Protein AF-A0A7X7KGY8-F1 (afdb_monomer_lite)

Radius of gyration: 12.73 Å; chains: 1; bounding box: 24×28×33 Å

Foldseek 3Di:
DPPVVVVVVVCCVVCVVCVVVVPDPQWPDWDDPDPQFIW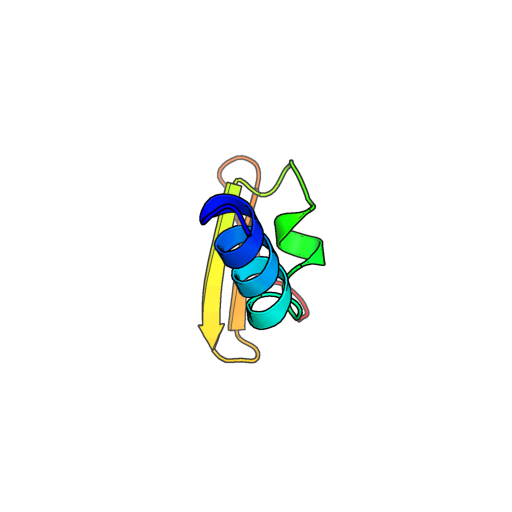TDGPNDIDTDRD

pLDDT: mean 94.47, std 5.23, range [63.78, 98.44]

Secondary structure (DSSP, 8-state):
--HHHHHHHHHHHHTGGGHHHHT-TTEEEEEEEETTEEEEEETTEEEE---

Structure (mmCIF, N/CA/C/O backbone):
data_AF-A0A7X7KGY8-F1
#
_entry.id   AF-A0A7X7KGY8-F1
#
loop_
_atom_site.group_PDB
_atom_site.id
_atom_site.type_symbol
_atom_site.label_atom_id
_atom_site.label_alt_id
_atom_site.label_comp_id
_atom_site.label_asym_id
_atom_site.label_entity_id
_atom_site.label_seq_id
_atom_site.pdbx_PDB_ins_code
_atom_site.Cartn_x
_atom_site.Cartn_y
_atom_site.Cartn_z
_atom_site.occupancy
_atom_site.B_iso_or_equiv
_atom_site.auth_seq_id
_atom_site.auth_comp_id
_atom_site.auth_asym_id
_atom_site.auth_atom_id
_atom_site.pdbx_PDB_model_num
ATOM 1 N N . MET A 1 1 ? 15.167 13.097 -19.127 1.00 63.78 1 MET A N 1
ATOM 2 C CA . MET A 1 1 ? 14.148 12.795 -18.107 1.00 63.78 1 MET A CA 1
ATOM 3 C C . MET A 1 1 ? 14.784 13.011 -16.742 1.00 63.78 1 MET A C 1
ATOM 5 O O . MET A 1 1 ? 15.848 12.439 -16.511 1.00 63.78 1 MET A O 1
ATOM 9 N N . PRO A 1 2 ? 14.241 13.900 -15.899 1.00 86.56 2 PRO A N 1
ATOM 10 C CA . PRO A 1 2 ? 14.647 14.025 -14.502 1.00 86.56 2 PRO A CA 1
ATOM 11 C C . PRO A 1 2 ? 14.647 12.652 -13.818 1.00 86.56 2 PRO A C 1
ATOM 13 O O . PRO A 1 2 ? 13.772 11.828 -14.076 1.00 86.56 2 PRO A O 1
ATOM 16 N N . ARG A 1 3 ? 15.633 12.382 -12.954 1.00 87.19 3 ARG A N 1
ATOM 17 C CA . ARG A 1 3 ? 15.743 11.095 -12.234 1.00 87.19 3 ARG A CA 1
ATOM 18 C C . ARG A 1 3 ? 14.489 10.773 -11.416 1.00 87.19 3 ARG A C 1
ATOM 20 O O . ARG A 1 3 ? 14.130 9.609 -11.284 1.00 87.19 3 ARG A O 1
ATOM 27 N N . GLU A 1 4 ? 13.828 11.810 -10.909 1.00 91.56 4 GLU A N 1
ATOM 28 C CA . GLU A 1 4 ? 12.588 11.709 -10.144 1.00 91.56 4 GLU A CA 1
ATOM 29 C C . GLU A 1 4 ? 11.432 11.131 -10.971 1.00 91.56 4 GLU A C 1
ATOM 31 O O . GLU A 1 4 ? 10.709 10.264 -10.488 1.00 91.56 4 GLU A O 1
ATOM 36 N N . ASP A 1 5 ? 11.299 11.534 -12.236 1.00 92.31 5 ASP A N 1
ATOM 37 C CA . ASP A 1 5 ? 10.216 11.056 -13.101 1.00 92.31 5 ASP A CA 1
ATOM 38 C C . ASP A 1 5 ? 10.394 9.575 -13.448 1.00 92.31 5 ASP A C 1
ATOM 40 O O . ASP A 1 5 ? 9.431 8.812 -13.454 1.00 92.31 5 ASP A O 1
ATOM 44 N N . VAL A 1 6 ? 11.638 9.146 -13.695 1.00 91.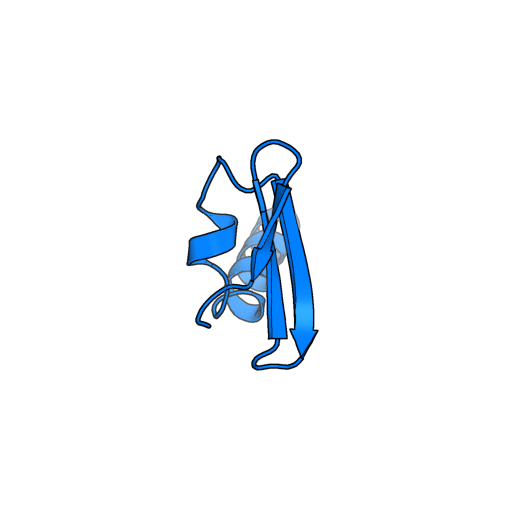56 6 VAL A N 1
ATOM 45 C CA . VAL A 1 6 ? 11.959 7.728 -13.940 1.00 91.56 6 VAL A CA 1
ATOM 46 C C . VAL A 1 6 ? 11.674 6.893 -12.695 1.00 91.56 6 VAL A C 1
ATOM 48 O O . VAL A 1 6 ? 11.120 5.798 -12.798 1.00 91.56 6 VAL A O 1
ATOM 51 N N . PHE A 1 7 ? 12.029 7.411 -11.517 1.00 92.06 7 PHE A N 1
ATOM 52 C CA . PHE A 1 7 ? 11.764 6.748 -10.246 1.00 92.06 7 PHE A CA 1
ATOM 53 C C . PHE A 1 7 ? 10.260 6.569 -10.018 1.00 92.06 7 PHE A C 1
ATOM 55 O O . PHE A 1 7 ? 9.810 5.442 -9.822 1.00 92.06 7 PHE A O 1
ATOM 62 N N . LYS A 1 8 ? 9.471 7.645 -10.139 1.00 91.44 8 LYS A N 1
ATOM 63 C CA . LYS A 1 8 ? 8.007 7.595 -9.991 1.00 91.44 8 LYS A CA 1
ATOM 64 C C . LYS A 1 8 ? 7.368 6.621 -10.977 1.00 91.44 8 LYS A C 1
ATOM 66 O O . LYS A 1 8 ? 6.563 5.791 -10.565 1.00 91.44 8 LYS A O 1
ATOM 71 N N . ALA A 1 9 ? 7.764 6.674 -12.250 1.00 92.50 9 ALA A N 1
ATOM 72 C CA . ALA A 1 9 ? 7.257 5.759 -13.271 1.00 92.50 9 ALA A CA 1
ATOM 73 C C . ALA A 1 9 ? 7.578 4.290 -12.945 1.00 92.50 9 ALA A C 1
ATOM 75 O O . ALA A 1 9 ? 6.723 3.423 -13.102 1.00 92.50 9 ALA A O 1
ATOM 76 N N . SER A 1 10 ? 8.787 4.013 -12.449 1.00 94.25 10 SER A N 1
ATOM 77 C CA . SER A 1 10 ? 9.199 2.655 -12.076 1.00 94.25 10 SER A CA 1
ATOM 78 C C . SER A 1 10 ? 8.406 2.139 -10.876 1.00 94.25 10 SER A C 1
ATOM 80 O O . SER A 1 10 ? 7.892 1.027 -10.923 1.00 94.25 10 SER A O 1
ATOM 82 N N . VAL A 1 11 ? 8.251 2.952 -9.826 1.00 92.50 11 VAL A N 1
ATOM 83 C CA . VAL A 1 11 ? 7.461 2.590 -8.636 1.00 92.50 11 VAL A CA 1
ATOM 84 C C . VAL A 1 11 ? 6.009 2.306 -9.019 1.00 92.50 11 VAL A C 1
ATOM 86 O O . VAL A 1 11 ? 5.472 1.273 -8.630 1.00 92.50 11 VAL A O 1
ATOM 89 N N . GLN A 1 12 ? 5.398 3.164 -9.841 1.00 92.06 12 GLN A N 1
ATOM 90 C CA . GLN A 1 12 ? 4.031 2.956 -10.326 1.00 92.06 12 GLN A CA 1
ATOM 91 C C . GLN A 1 12 ? 3.874 1.676 -11.147 1.00 92.06 12 GLN A C 1
ATOM 93 O O . GLN A 1 12 ? 2.832 1.038 -11.059 1.00 92.06 12 GLN A O 1
ATOM 98 N N . PHE A 1 13 ? 4.876 1.320 -11.954 1.00 95.50 13 PHE A N 1
ATOM 99 C CA . PHE A 1 13 ? 4.842 0.109 -12.768 1.00 95.50 13 PHE A CA 1
ATOM 100 C C . PHE A 1 13 ? 5.018 -1.159 -11.923 1.00 95.50 13 PHE A C 1
ATOM 102 O O . PHE A 1 13 ? 4.259 -2.108 -12.082 1.00 95.50 13 PHE A O 1
ATOM 109 N N . PHE A 1 14 ? 5.998 -1.189 -11.014 1.00 95.62 14 PHE A N 1
ATOM 110 C CA . PHE A 1 14 ? 6.309 -2.392 -10.234 1.00 95.62 14 PHE A CA 1
ATOM 111 C C . PHE A 1 14 ? 5.338 -2.652 -9.078 1.00 95.62 14 PHE A C 1
ATOM 113 O O . PHE A 1 14 ? 5.153 -3.808 -8.708 1.00 95.62 14 PHE A O 1
ATOM 120 N N . LEU A 1 15 ? 4.726 -1.609 -8.511 1.00 95.50 15 LEU A N 1
ATOM 121 C CA . LEU A 1 15 ? 3.766 -1.732 -7.405 1.00 95.50 15 LEU A CA 1
ATOM 122 C C . LEU A 1 15 ? 2.307 -1.624 -7.860 1.00 95.50 15 LEU A C 1
ATOM 124 O O . LEU A 1 15 ? 1.414 -1.439 -7.037 1.00 95.50 15 LEU A O 1
ATOM 128 N N . GLU A 1 16 ? 2.056 -1.748 -9.163 1.00 95.75 16 GLU A N 1
ATOM 129 C CA . GLU A 1 16 ? 0.714 -1.694 -9.743 1.00 95.75 16 GLU A CA 1
ATOM 130 C C . GLU A 1 16 ? -0.311 -2.617 -9.043 1.00 95.75 16 GLU A C 1
ATOM 132 O O . GLU A 1 16 ? -1.389 -2.109 -8.721 1.00 95.75 16 GLU A O 1
ATOM 137 N N . PRO A 1 17 ? 0.018 -3.874 -8.659 1.00 95.25 17 PRO A N 1
ATOM 138 C CA . PRO A 1 17 ? -0.943 -4.770 -8.003 1.00 95.25 17 PRO A CA 1
ATOM 139 C C . PRO A 1 17 ? -1.490 -4.249 -6.667 1.00 95.25 17 PRO A C 1
ATOM 141 O O . PRO A 1 17 ? -2.634 -4.516 -6.308 1.00 95.25 17 PRO A O 1
ATOM 144 N N . ILE A 1 18 ? -0.688 -3.469 -5.939 1.00 95.88 18 ILE A N 1
ATOM 145 C CA . ILE A 1 18 ? -1.057 -2.886 -4.642 1.00 95.88 18 ILE A CA 1
ATOM 146 C C . ILE A 1 18 ? -1.328 -1.381 -4.741 1.00 95.88 18 ILE A C 1
ATOM 148 O O . ILE A 1 18 ? -1.411 -0.702 -3.720 1.00 95.88 18 ILE A O 1
ATOM 152 N N . ARG A 1 19 ? -1.471 -0.826 -5.952 1.00 94.44 19 ARG A N 1
ATOM 153 C CA . ARG A 1 19 ? -1.597 0.627 -6.136 1.00 94.44 19 ARG A CA 1
ATOM 154 C C . ARG A 1 19 ? -2.804 1.221 -5.415 1.00 94.44 19 ARG A C 1
ATOM 156 O O . ARG A 1 19 ? -2.683 2.271 -4.808 1.00 94.44 19 ARG A O 1
ATOM 163 N N . HIS A 1 20 ? -3.927 0.513 -5.407 1.00 95.06 20 HIS A N 1
ATOM 164 C CA . HIS A 1 20 ? -5.121 0.944 -4.681 1.00 95.06 20 HIS A CA 1
ATOM 165 C C . HIS A 1 20 ? -4.907 1.043 -3.158 1.00 95.06 20 HIS A C 1
ATOM 167 O O . HIS A 1 20 ? -5.585 1.838 -2.521 1.00 95.06 20 HIS A O 1
ATOM 173 N N . LEU A 1 21 ? -3.968 0.274 -2.584 1.00 96.44 21 LEU A N 1
ATOM 174 C CA . LEU A 1 21 ? -3.559 0.417 -1.183 1.00 96.44 21 LEU A CA 1
ATOM 175 C C . LEU A 1 21 ? -2.603 1.601 -0.999 1.00 96.44 21 LEU A C 1
ATOM 177 O O . LEU A 1 21 ? -2.698 2.316 -0.013 1.00 96.44 21 LEU A O 1
ATOM 181 N N . LEU A 1 22 ? -1.687 1.819 -1.950 1.00 94.25 22 LEU A N 1
ATOM 182 C CA . LEU A 1 22 ? -0.755 2.956 -1.925 1.00 94.25 22 LEU A CA 1
ATOM 183 C C . LEU A 1 22 ? -1.466 4.311 -2.045 1.00 94.25 22 LEU A C 1
ATOM 185 O O . LEU A 1 22 ? -0.971 5.304 -1.521 1.00 94.25 22 LEU A O 1
ATOM 189 N N . ASP A 1 23 ? -2.595 4.345 -2.752 1.00 94.69 23 ASP A N 1
ATOM 190 C CA . ASP A 1 23 ? -3.407 5.546 -2.960 1.00 94.69 23 ASP A CA 1
ATOM 191 C C . ASP A 1 23 ? -4.393 5.811 -1.794 1.00 94.69 23 ASP A C 1
ATOM 193 O O . ASP A 1 23 ? -5.042 6.859 -1.768 1.00 94.69 23 ASP A O 1
ATOM 197 N N . ASP A 1 24 ? -4.525 4.891 -0.828 1.00 96.44 24 ASP A N 1
ATOM 198 C CA . ASP A 1 24 ? -5.378 5.050 0.359 1.00 96.44 24 ASP A CA 1
ATOM 199 C C . ASP A 1 24 ? -4.612 5.767 1.482 1.00 96.44 24 ASP A C 1
ATOM 201 O O . ASP A 1 24 ? -3.820 5.168 2.206 1.00 96.44 24 ASP A O 1
ATOM 205 N N . GLU A 1 25 ? -4.892 7.062 1.662 1.00 96.81 25 GLU A N 1
ATOM 206 C CA . GLU A 1 25 ? -4.223 7.920 2.654 1.00 96.81 25 GLU A CA 1
ATOM 207 C C . GLU A 1 25 ? -4.404 7.481 4.115 1.00 96.81 25 GLU A C 1
ATOM 209 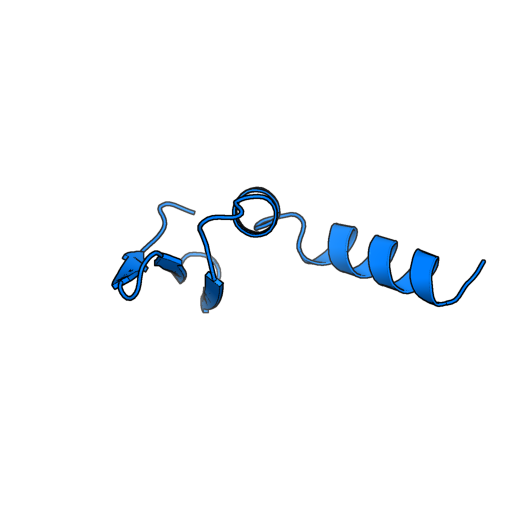O O . GLU A 1 25 ? -3.687 7.970 4.988 1.00 96.81 25 GLU A O 1
ATOM 214 N N . SER A 1 26 ? -5.358 6.596 4.412 1.00 97.31 26 SER A N 1
ATOM 215 C CA . SER A 1 26 ? -5.527 6.0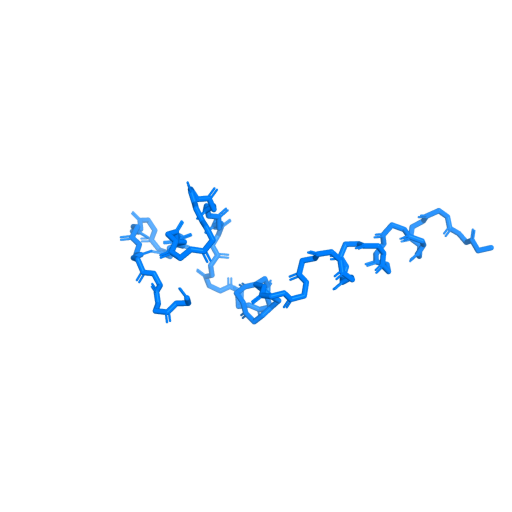83 5.776 1.00 97.31 26 SER A CA 1
ATOM 216 C C . SER A 1 26 ? -4.691 4.839 6.074 1.00 97.31 26 SER A C 1
ATOM 218 O O . SER A 1 26 ? -4.588 4.452 7.237 1.00 97.31 26 SER A O 1
ATOM 220 N N . ILE A 1 27 ? -4.042 4.253 5.065 1.00 97.94 27 ILE A N 1
ATOM 221 C CA . ILE A 1 27 ? -3.052 3.191 5.253 1.00 97.94 27 ILE A CA 1
ATOM 222 C C . ILE A 1 27 ? -1.689 3.826 5.517 1.00 97.94 27 ILE A C 1
ATOM 224 O O . ILE A 1 27 ? -1.192 4.605 4.704 1.00 97.94 27 ILE A O 1
ATOM 228 N N . SER A 1 28 ? -1.051 3.469 6.632 1.00 97.88 28 SER A N 1
ATOM 229 C CA . SER A 1 28 ? 0.296 3.971 6.933 1.00 97.88 28 SER A CA 1
ATOM 230 C C . SER A 1 28 ? 1.412 3.003 6.528 1.00 97.88 28 SER A C 1
ATOM 232 O O . SER A 1 28 ? 2.528 3.437 6.232 1.00 97.88 28 SER A O 1
ATOM 234 N N . GLU A 1 29 ? 1.117 1.701 6.454 1.00 98.00 29 GLU A N 1
ATOM 235 C CA . GLU A 1 29 ? 2.082 0.661 6.091 1.00 98.00 29 GLU A CA 1
ATOM 236 C C . GLU A 1 29 ? 1.421 -0.470 5.288 1.00 98.00 29 GLU A C 1
ATOM 238 O O . GLU A 1 29 ? 0.285 -0.859 5.555 1.00 98.00 29 GLU A O 1
ATOM 243 N N . ILE A 1 30 ? 2.152 -1.020 4.312 1.00 97.50 30 ILE A N 1
ATOM 244 C CA . ILE A 1 30 ? 1.751 -2.190 3.518 1.00 97.50 30 ILE A CA 1
ATOM 245 C C . ILE A 1 30 ? 2.843 -3.249 3.658 1.00 97.50 30 ILE A C 1
ATOM 247 O O . ILE A 1 30 ? 4.011 -2.988 3.362 1.00 97.50 30 ILE A O 1
ATOM 251 N N . MET A 1 31 ? 2.465 -4.458 4.062 1.00 97.88 31 MET A N 1
ATOM 252 C CA . MET A 1 31 ? 3.374 -5.591 4.223 1.00 97.88 31 MET A CA 1
ATOM 253 C C . MET A 1 31 ? 2.988 -6.730 3.285 1.00 97.88 31 MET A C 1
ATOM 255 O O . MET A 1 31 ? 1.870 -7.237 3.335 1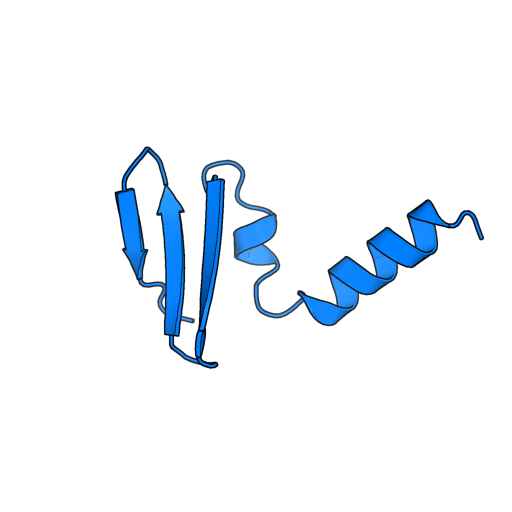.00 97.88 31 MET A O 1
ATOM 259 N N . VAL A 1 32 ? 3.944 -7.167 2.463 1.00 96.88 32 VAL A N 1
ATOM 260 C CA . VAL A 1 32 ? 3.774 -8.262 1.498 1.00 96.88 32 VAL A CA 1
ATOM 261 C C . VAL A 1 32 ? 4.596 -9.460 1.965 1.00 96.88 32 VAL A C 1
ATOM 263 O O . VAL A 1 32 ? 5.815 -9.494 1.800 1.00 96.88 32 VAL A O 1
ATOM 266 N N . ASN A 1 33 ? 3.925 -10.444 2.558 1.00 96.88 3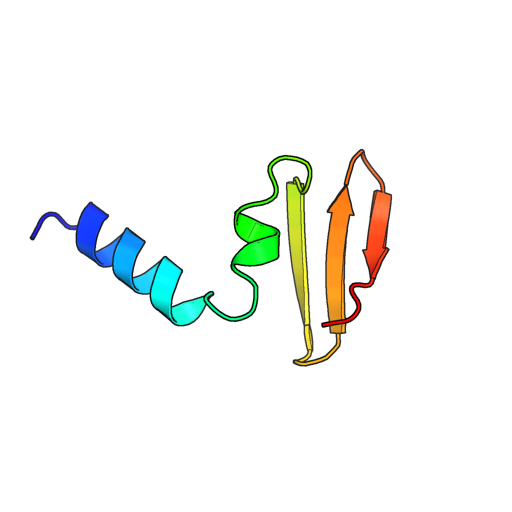3 ASN A N 1
ATOM 267 C CA . ASN A 1 33 ? 4.548 -11.667 3.079 1.00 96.88 33 ASN A CA 1
ATOM 268 C C . ASN A 1 33 ? 4.452 -12.846 2.093 1.00 96.88 33 ASN A C 1
ATOM 270 O O . ASN A 1 33 ? 5.108 -13.872 2.273 1.00 96.88 33 ASN A O 1
ATOM 274 N N . GLY A 1 34 ? 3.632 -12.701 1.056 1.00 94.94 34 GLY A N 1
ATOM 275 C CA . GLY A 1 34 ? 3.389 -13.661 -0.015 1.00 94.94 34 GLY A CA 1
ATOM 276 C C . GLY A 1 34 ? 2.558 -12.999 -1.111 1.00 94.94 34 GLY A C 1
ATOM 277 O O . GLY A 1 34 ? 2.099 -11.872 -0.935 1.00 94.94 34 GLY A O 1
ATOM 278 N N . PHE A 1 35 ? 2.376 -13.677 -2.246 1.00 92.94 35 PHE A N 1
ATOM 279 C CA . PHE A 1 35 ? 1.591 -13.121 -3.357 1.00 92.94 35 PHE A CA 1
ATOM 280 C C . PHE A 1 35 ? 0.095 -12.974 -3.016 1.00 92.94 35 PHE A C 1
ATOM 282 O O . PHE A 1 35 ? -0.569 -12.153 -3.631 1.00 92.94 35 PHE A O 1
ATOM 289 N N . ASP A 1 36 ? -0.385 -13.757 -2.048 1.00 94.69 36 ASP A N 1
ATOM 290 C CA . ASP A 1 36 ? -1.754 -13.848 -1.517 1.00 94.69 36 ASP A CA 1
ATOM 291 C C . ASP A 1 36 ? -1.818 -13.528 -0.011 1.00 94.69 36 ASP A C 1
ATOM 293 O O . ASP A 1 36 ? -2.790 -13.838 0.674 1.00 94.69 36 ASP A O 1
ATOM 297 N N . ASN A 1 37 ? -0.731 -12.984 0.544 1.00 97.38 37 ASN A N 1
ATOM 298 C CA . ASN A 1 37 ? -0.596 -12.738 1.974 1.00 97.38 37 ASN A CA 1
ATOM 299 C C . ASN A 1 37 ? -0.109 -11.310 2.195 1.00 97.38 37 ASN A C 1
ATOM 301 O O . ASN A 1 37 ? 1.094 -11.047 2.343 1.00 97.38 37 ASN A O 1
ATOM 305 N N . ILE A 1 38 ? -1.069 -10.391 2.154 1.00 97.88 38 ILE A N 1
ATOM 306 C CA . ILE A 1 38 ? -0.841 -8.951 2.208 1.00 97.88 38 ILE A CA 1
ATOM 307 C C . ILE A 1 38 ? -1.607 -8.375 3.396 1.00 97.88 38 ILE A C 1
ATOM 309 O O . ILE A 1 38 ? -2.809 -8.602 3.557 1.00 97.88 38 ILE A O 1
ATOM 313 N N . TYR A 1 39 ? -0.896 -7.597 4.208 1.00 98.31 39 TYR A N 1
ATOM 314 C CA . TYR A 1 39 ? -1.450 -6.867 5.340 1.00 98.31 39 TYR A CA 1
ATOM 315 C C . TYR A 1 39 ? -1.277 -5.365 5.161 1.00 98.31 39 TYR A C 1
ATOM 317 O O . TYR A 1 39 ? -0.317 -4.908 4.537 1.00 98.31 39 TYR A O 1
ATOM 325 N N . VAL A 1 40 ? -2.176 -4.609 5.778 1.00 98.44 40 VAL A N 1
ATOM 326 C CA . VAL A 1 40 ? -2.118 -3.150 5.850 1.00 98.44 40 VAL A CA 1
ATOM 327 C C . VAL A 1 40 ? -2.266 -2.688 7.289 1.00 98.44 40 VAL A C 1
ATOM 329 O O . VAL A 1 40 ? -2.967 -3.312 8.087 1.00 98.44 40 VAL A O 1
ATOM 332 N N . GLU A 1 41 ? -1.583 -1.606 7.626 1.00 98.38 41 GLU A N 1
ATOM 333 C CA . GLU A 1 41 ? -1.766 -0.905 8.890 1.00 98.38 41 GLU A CA 1
ATOM 334 C C . GLU A 1 41 ? -2.692 0.295 8.679 1.00 98.38 41 GLU A C 1
ATOM 336 O O . GLU A 1 41 ? -2.492 1.076 7.746 1.00 98.38 41 GLU A O 1
ATOM 341 N N . ARG A 1 42 ? -3.700 0.421 9.549 1.00 97.69 42 ARG A N 1
ATOM 342 C CA . ARG A 1 42 ? -4.642 1.542 9.604 1.00 97.69 42 ARG A CA 1
ATOM 343 C C . ARG A 1 42 ? -4.927 1.895 11.062 1.00 97.69 42 ARG A C 1
ATOM 345 O O . ARG A 1 42 ? -5.315 1.030 11.848 1.00 97.69 42 ARG A O 1
ATOM 352 N N . ASP A 1 43 ? -4.749 3.160 11.433 1.00 96.12 43 ASP A N 1
ATOM 353 C CA . ASP A 1 43 ? -5.073 3.691 12.769 1.00 96.12 43 ASP A CA 1
ATOM 354 C C . ASP A 1 43 ? -4.504 2.877 13.958 1.00 96.12 43 ASP A C 1
ATOM 356 O O . ASP A 1 43 ? -5.164 2.664 14.983 1.00 96.12 43 ASP A O 1
ATOM 360 N N . GLY A 1 44 ? -3.270 2.393 13.851 1.00 96.81 44 GLY A N 1
ATOM 361 C CA . GLY A 1 44 ? -2.604 1.572 14.867 1.00 96.81 44 GLY A CA 1
ATOM 362 C C . GLY A 1 44 ? -2.965 0.086 14.812 1.00 96.81 44 GLY A C 1
ATOM 363 O O . GLY A 1 44 ? -2.626 -0.653 15.743 1.00 96.81 44 GLY A O 1
ATOM 364 N N . ARG A 1 45 ? -3.708 -0.366 13.795 1.00 97.50 45 ARG A N 1
ATOM 365 C CA . ARG A 1 45 ? -4.246 -1.730 13.702 1.00 97.50 45 ARG A CA 1
ATOM 366 C C . ARG A 1 45 ? -3.786 -2.415 12.430 1.00 97.50 45 ARG A C 1
ATOM 368 O O . ARG A 1 45 ? -3.799 -1.834 11.355 1.00 97.50 45 ARG A O 1
ATOM 375 N N . LEU A 1 46 ? -3.437 -3.687 12.576 1.00 97.88 46 LEU A N 1
ATOM 376 C CA . LEU A 1 46 ? -3.063 -4.539 11.462 1.00 97.88 46 LEU A CA 1
ATOM 377 C C . LEU A 1 46 ? -4.285 -5.276 10.904 1.00 97.88 46 LEU A C 1
ATOM 379 O O . LEU A 1 46 ? -5.007 -5.931 11.660 1.00 97.88 46 LEU A O 1
ATOM 383 N N . GLU A 1 47 ? -4.471 -5.215 9.590 1.00 98.00 47 GLU A N 1
ATOM 384 C CA . GLU A 1 47 ? -5.588 -5.816 8.859 1.00 98.00 47 GLU A CA 1
ATOM 385 C C . GLU A 1 47 ? -5.056 -6.700 7.721 1.00 98.00 47 GLU A C 1
ATOM 387 O O . GLU A 1 47 ? -4.121 -6.320 7.019 1.00 98.00 47 GLU A O 1
ATOM 392 N N . HIS A 1 48 ? -5.624 -7.898 7.546 1.00 97.56 48 HIS A N 1
ATOM 393 C CA . HIS A 1 48 ? -5.345 -8.739 6.376 1.00 97.56 48 HIS A CA 1
ATOM 394 C C . HIS A 1 48 ? -6.229 -8.280 5.215 1.00 97.56 48 HIS A C 1
ATOM 396 O O . HIS A 1 48 ? -7.408 -7.993 5.423 1.00 97.56 48 HIS A O 1
ATOM 402 N N . THR A 1 49 ? -5.670 -8.218 4.010 1.00 95.50 49 THR A N 1
ATOM 403 C CA . THR A 1 49 ? -6.400 -7.801 2.803 1.00 95.50 49 THR A CA 1
ATOM 404 C C . THR A 1 49 ? -6.960 -9.002 2.045 1.00 95.50 49 THR A C 1
ATOM 406 O O . THR A 1 49 ? -6.474 -10.115 2.203 1.00 95.50 49 THR A O 1
ATOM 409 N N . ASP A 1 50 ? -7.967 -8.786 1.203 1.00 90.75 50 ASP A N 1
ATOM 410 C CA . ASP A 1 50 ? -8.550 -9.843 0.361 1.00 90.75 50 ASP A CA 1
ATOM 411 C C . ASP A 1 50 ? -7.897 -9.917 -1.039 1.00 90.75 50 ASP A C 1
ATOM 413 O O . ASP A 1 50 ? -8.544 -10.333 -2.003 1.00 90.75 50 ASP A O 1
ATOM 417 N N . LEU A 1 51 ? -6.648 -9.448 -1.161 1.00 87.75 51 LEU A N 1
ATOM 418 C CA . LEU A 1 51 ? -5.877 -9.430 -2.412 1.00 87.75 51 LEU A CA 1
ATOM 419 C C . LEU A 1 51 ? -5.281 -10.788 -2.780 1.00 87.75 51 LEU A C 1
ATOM 421 O O . LEU A 1 51 ? -4.787 -11.488 -1.869 1.00 87.75 51 LEU A O 1
#

Sequence (51 aa):
MPREDVFKASVQFFLEPIRHLLDDESISEIMVNGFDNIYVERDGRLEHTDL